Protein AF-A0A2U1P2Z6-F1 (afdb_monomer_lite)

Foldseek 3Di:
DDDDPDDPPPPDPPPVVVVVVVVVVLVVLLVVLVVVLVVLVVVLVVLVVVLVVVLVVLVVVLVVVVVVLVPDDPVVSVVCVVVSVVSVVVSVVVNVVSVVVSVVSNVVSVVVSVVSVVVND

Radius of gyration: 32.54 Å; chains: 1; bounding box: 86×29×96 Å

pLDDT: mean 84.21, std 15.36, range [43.41, 97.88]

Secondary structure (DSSP, 8-state):
--------------HHHHHHHHHHHHHHHHHHHHHHHHHHHHHHHHHHHHHHHHHHHHHHHHHHHHHHHHTS-HHHHHHHHHHHHHHHHHHHHHHHHHHHHHHHHHHHHHHHHHHHHHTT-

Structure (mmCIF, N/CA/C/O backbone):
data_AF-A0A2U1P2Z6-F1
#
_entry.id   AF-A0A2U1P2Z6-F1
#
loop_
_atom_site.group_PDB
_atom_site.id
_atom_site.type_symbol
_atom_site.label_atom_id
_atom_site.label_alt_id
_atom_site.label_comp_id
_atom_site.label_asym_id
_atom_site.label_entity_id
_atom_site.label_seq_id
_atom_site.pdbx_PDB_ins_code
_atom_site.Cartn_x
_atom_site.Cartn_y
_atom_site.Cartn_z
_atom_site.occupancy
_atom_site.B_iso_or_equiv
_atom_site.auth_seq_id
_atom_site.auth_comp_id
_atom_site.auth_asym_id
_atom_site.auth_atom_id
_atom_site.pdbx_PDB_model_num
ATOM 1 N N . MET A 1 1 ? 64.809 -22.095 -66.300 1.00 48.28 1 MET A N 1
ATOM 2 C CA . MET A 1 1 ? 64.096 -21.221 -65.353 1.00 48.28 1 MET A CA 1
ATOM 3 C C . MET A 1 1 ? 63.121 -20.432 -66.182 1.00 48.28 1 MET A C 1
ATOM 5 O O . MET A 1 1 ? 63.615 -19.742 -67.050 1.00 48.28 1 MET A O 1
ATOM 9 N N . ASP A 1 2 ? 61.816 -20.572 -65.965 1.00 43.41 2 ASP A N 1
ATOM 10 C CA . ASP A 1 2 ? 60.851 -19.508 -66.249 1.00 43.41 2 ASP A CA 1
ATOM 11 C C . ASP A 1 2 ? 59.601 -19.733 -65.400 1.00 43.41 2 ASP A C 1
ATOM 13 O O . ASP A 1 2 ? 59.240 -20.855 -65.052 1.00 43.41 2 ASP A O 1
ATOM 17 N N . ARG A 1 3 ? 59.080 -18.607 -64.934 1.00 44.81 3 ARG A N 1
ATOM 18 C CA . ARG A 1 3 ? 58.502 -18.373 -63.612 1.00 44.81 3 ARG A CA 1
ATOM 19 C C . ARG A 1 3 ? 56.989 -18.585 -63.649 1.00 44.81 3 ARG A C 1
ATOM 21 O O . ARG A 1 3 ? 56.317 -18.014 -64.503 1.00 44.81 3 ARG A O 1
ATOM 28 N N . GLU A 1 4 ? 56.464 -19.371 -62.709 1.00 48.53 4 GLU A N 1
ATOM 29 C CA . GLU A 1 4 ? 55.026 -19.492 -62.445 1.00 48.53 4 GLU A CA 1
ATOM 30 C C . GLU A 1 4 ? 54.402 -18.106 -62.247 1.00 48.53 4 GLU A C 1
ATOM 32 O O . GLU A 1 4 ? 54.718 -17.388 -61.296 1.00 48.53 4 GLU A O 1
ATOM 37 N N . ASN A 1 5 ? 53.483 -17.742 -63.139 1.00 47.88 5 ASN A N 1
ATOM 38 C CA . ASN A 1 5 ? 52.620 -16.584 -62.968 1.00 47.88 5 ASN A CA 1
ATOM 39 C C . ASN A 1 5 ? 51.420 -17.013 -62.109 1.00 47.88 5 ASN A C 1
ATOM 41 O O . ASN A 1 5 ? 50.354 -17.357 -62.617 1.00 47.88 5 ASN A O 1
ATOM 45 N N . SER A 1 6 ? 51.611 -17.041 -60.788 1.00 52.22 6 SER A N 1
ATOM 46 C CA . SER A 1 6 ? 50.505 -17.189 -59.840 1.00 52.22 6 SER A CA 1
ATOM 47 C C . SER A 1 6 ? 49.728 -15.875 -59.790 1.00 52.22 6 SER A C 1
ATOM 49 O O . SER A 1 6 ? 50.206 -14.859 -59.283 1.00 52.22 6 SER A O 1
ATOM 51 N N . SER A 1 7 ? 48.535 -15.886 -60.380 1.00 47.81 7 SER A N 1
ATOM 52 C CA . SER A 1 7 ? 47.604 -14.765 -60.366 1.00 47.81 7 SER A CA 1
ATOM 53 C C . SER A 1 7 ? 47.105 -14.562 -58.932 1.00 47.81 7 SER A C 1
ATOM 55 O O . SER A 1 7 ? 46.257 -15.312 -58.449 1.00 47.81 7 SER A O 1
ATOM 57 N N . ILE A 1 8 ? 47.642 -13.557 -58.236 1.00 50.91 8 ILE A N 1
ATOM 58 C CA . ILE A 1 8 ? 47.185 -13.165 -56.899 1.00 50.91 8 ILE A CA 1
ATOM 59 C C . ILE A 1 8 ? 45.750 -12.651 -57.032 1.00 50.91 8 ILE A C 1
ATOM 61 O O . ILE A 1 8 ? 45.500 -11.534 -57.484 1.00 50.91 8 ILE A O 1
ATOM 65 N N . LYS A 1 9 ? 44.788 -13.499 -56.663 1.00 48.50 9 LYS A N 1
ATOM 66 C CA . LYS A 1 9 ? 43.378 -13.136 -56.537 1.00 48.50 9 LYS A CA 1
ATOM 67 C C . LYS A 1 9 ? 43.246 -12.228 -55.314 1.00 48.50 9 LYS A C 1
ATOM 69 O O . LYS A 1 9 ? 43.205 -12.707 -54.184 1.00 48.50 9 LYS A O 1
ATOM 74 N N . SER A 1 10 ? 43.245 -10.919 -55.552 1.00 53.03 10 SER A N 1
ATOM 75 C CA . SER A 1 10 ? 42.899 -9.908 -54.552 1.00 53.03 10 SER A CA 1
ATOM 76 C C . SER A 1 10 ? 41.515 -10.233 -53.986 1.00 53.03 10 SER A C 1
ATOM 78 O O . SER A 1 10 ? 40.519 -10.190 -54.710 1.00 53.03 10 SER A O 1
ATOM 80 N N . TYR A 1 11 ? 41.457 -10.628 -52.714 1.00 55.94 11 TYR A N 1
ATOM 81 C CA . TYR A 1 11 ? 40.206 -10.711 -51.970 1.00 55.94 11 TYR A CA 1
ATOM 82 C C . TYR A 1 11 ? 39.773 -9.281 -51.647 1.00 55.94 11 TYR A C 1
ATOM 84 O O . TYR A 1 11 ? 40.216 -8.702 -50.658 1.00 55.94 11 TYR A O 1
ATOM 92 N N . GLU A 1 12 ? 38.919 -8.706 -52.488 1.00 56.78 12 GLU A N 1
ATOM 93 C CA . GLU A 1 12 ? 38.121 -7.552 -52.090 1.00 56.78 12 GLU A CA 1
ATOM 94 C C . GLU A 1 12 ? 37.015 -8.054 -51.150 1.00 56.78 12 GLU A C 1
ATOM 96 O O . GLU A 1 12 ? 36.193 -8.878 -51.565 1.00 56.78 12 GLU A O 1
ATOM 101 N N . PRO A 1 13 ? 36.977 -7.628 -49.874 1.00 54.38 13 PRO A N 1
ATOM 102 C CA . PRO A 1 13 ? 35.854 -7.941 -49.007 1.00 54.38 13 PRO A CA 1
ATOM 103 C C . PRO A 1 13 ? 34.600 -7.312 -49.613 1.00 54.38 13 PRO A C 1
ATOM 105 O O . PRO A 1 13 ? 34.580 -6.118 -49.915 1.00 54.38 13 PRO A O 1
ATOM 108 N N . ASN A 1 14 ? 33.549 -8.108 -49.795 1.00 56.81 14 ASN A N 1
ATOM 109 C CA . ASN A 1 14 ? 32.275 -7.618 -50.294 1.00 56.81 14 ASN A CA 1
ATOM 110 C C . ASN A 1 14 ? 31.682 -6.609 -49.294 1.00 56.81 14 ASN A C 1
ATOM 112 O O . ASN A 1 14 ? 31.093 -6.975 -48.276 1.00 56.81 14 ASN A O 1
ATOM 116 N N . MET A 1 15 ? 31.830 -5.319 -49.598 1.00 58.19 15 MET A N 1
ATOM 117 C CA . MET A 1 15 ? 31.354 -4.197 -48.780 1.00 58.19 15 MET A CA 1
ATOM 118 C C . MET A 1 15 ? 29.840 -4.263 -48.491 1.00 58.19 15 MET A C 1
ATOM 120 O O . MET A 1 15 ? 29.385 -3.703 -47.492 1.00 58.19 15 MET A O 1
ATOM 124 N N . HIS A 1 16 ? 29.052 -4.969 -49.318 1.00 57.84 16 HIS A N 1
ATOM 125 C CA . HIS A 1 16 ? 27.618 -5.172 -49.075 1.00 57.84 16 HIS A CA 1
ATOM 126 C C . HIS A 1 16 ? 27.334 -6.140 -47.916 1.00 57.84 16 HIS A C 1
ATOM 128 O O . HIS A 1 16 ? 26.406 -5.902 -47.144 1.00 57.84 16 HIS A O 1
ATOM 134 N N . GLU A 1 17 ? 28.130 -7.199 -47.738 1.00 57.97 17 GLU A N 1
ATOM 135 C CA . GLU A 1 17 ? 27.939 -8.143 -46.626 1.00 57.97 17 GLU A CA 1
ATOM 136 C C . GLU A 1 17 ? 28.259 -7.490 -45.278 1.00 57.97 17 GLU A C 1
ATOM 138 O O . GLU A 1 17 ? 27.506 -7.644 -44.317 1.00 57.97 17 GLU A O 1
ATOM 143 N N . GLN A 1 18 ? 29.319 -6.679 -45.210 1.00 59.38 18 GLN A N 1
ATOM 144 C CA . GLN A 1 18 ? 29.689 -5.964 -43.985 1.00 59.38 18 GLN A CA 1
ATOM 145 C C . GLN A 1 18 ? 28.650 -4.896 -43.592 1.00 59.38 18 GLN A C 1
ATOM 147 O O . GLN A 1 18 ? 28.370 -4.706 -42.404 1.00 59.38 18 GLN A O 1
ATOM 152 N N . GLY A 1 19 ? 28.049 -4.223 -44.580 1.00 63.12 19 GLY A N 1
ATOM 153 C CA . GLY A 1 19 ? 26.949 -3.278 -44.373 1.00 63.12 19 GLY A CA 1
ATOM 154 C C . GLY A 1 19 ? 25.683 -3.944 -43.824 1.00 63.12 19 GLY A C 1
ATOM 155 O O . GLY A 1 19 ? 25.110 -3.448 -42.851 1.00 63.12 19 GLY A O 1
ATOM 156 N N . ASN A 1 20 ? 25.298 -5.097 -44.383 1.00 67.25 20 ASN A N 1
ATOM 157 C CA . ASN A 1 20 ? 24.128 -5.860 -43.936 1.00 67.25 20 ASN A CA 1
ATOM 158 C C . ASN A 1 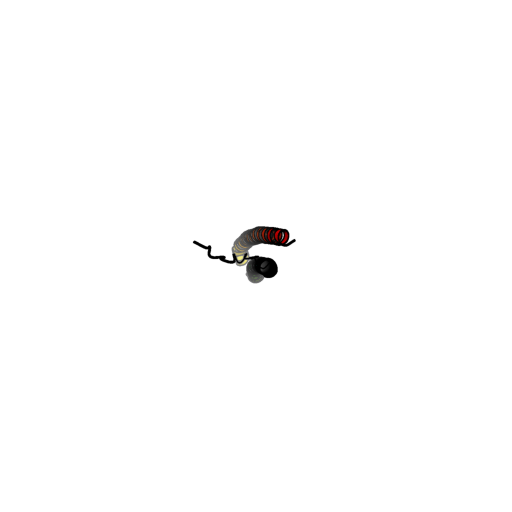20 ? 24.301 -6.394 -42.508 1.00 67.25 20 ASN A C 1
ATOM 160 O O . ASN A 1 20 ? 23.443 -6.157 -41.661 1.00 67.25 20 ASN A O 1
ATOM 164 N N . VAL A 1 21 ? 25.456 -6.993 -42.191 1.00 67.12 21 VAL A N 1
ATOM 165 C CA . VAL A 1 21 ? 25.754 -7.490 -40.834 1.00 67.12 21 VAL A CA 1
ATOM 166 C C . VAL A 1 21 ? 25.683 -6.363 -39.795 1.00 67.12 21 VAL A C 1
ATOM 168 O O . VAL A 1 21 ? 25.158 -6.550 -38.698 1.00 67.12 21 VAL A O 1
ATOM 171 N N . ARG A 1 22 ? 26.166 -5.158 -40.125 1.00 68.56 22 ARG A N 1
ATOM 172 C CA . ARG A 1 22 ? 26.115 -4.005 -39.211 1.00 68.56 22 ARG A CA 1
ATOM 173 C C . ARG A 1 22 ? 24.686 -3.493 -38.991 1.00 68.56 22 ARG A C 1
ATOM 175 O O . ARG A 1 22 ? 24.344 -3.140 -37.861 1.00 68.56 22 ARG A O 1
ATOM 182 N N . ALA A 1 23 ? 23.863 -3.457 -40.038 1.00 68.88 23 ALA A N 1
ATOM 183 C CA . ALA A 1 23 ? 22.463 -3.041 -39.954 1.00 68.88 23 ALA A CA 1
ATOM 184 C C . ALA A 1 23 ? 21.607 -4.047 -39.165 1.00 68.88 23 ALA A C 1
ATOM 186 O O . ALA A 1 23 ? 20.812 -3.644 -38.310 1.00 68.88 23 ALA A O 1
ATOM 187 N N . ASP A 1 24 ? 21.823 -5.343 -39.387 1.00 71.81 24 ASP A N 1
ATOM 188 C CA . ASP A 1 24 ? 21.131 -6.421 -38.677 1.00 71.81 24 ASP A CA 1
ATOM 189 C C . ASP A 1 24 ? 21.500 -6.433 -37.190 1.00 71.81 24 ASP A C 1
ATOM 191 O O . ASP A 1 24 ? 20.616 -6.438 -36.331 1.00 71.81 24 ASP A O 1
ATOM 195 N N . ASN A 1 25 ? 22.790 -6.304 -36.863 1.00 72.81 25 ASN A N 1
ATOM 196 C CA . ASN A 1 25 ? 23.253 -6.190 -35.476 1.00 72.81 25 ASN A CA 1
ATOM 197 C C . ASN A 1 25 ? 22.649 -4.968 -34.762 1.00 72.81 25 ASN A C 1
ATOM 199 O O . ASN A 1 25 ? 22.254 -5.048 -33.597 1.00 72.81 25 ASN A O 1
ATOM 203 N N . MET A 1 26 ? 22.519 -3.836 -35.462 1.00 75.69 26 MET A N 1
ATOM 204 C CA . MET A 1 26 ? 21.877 -2.636 -34.922 1.00 75.69 26 MET A CA 1
ATOM 205 C C . MET A 1 26 ? 20.374 -2.845 -34.672 1.00 75.69 26 MET A C 1
ATOM 207 O O . MET A 1 26 ? 19.850 -2.389 -33.652 1.00 75.69 26 MET A O 1
ATOM 211 N N . GLN A 1 27 ? 19.665 -3.550 -35.560 1.00 75.56 27 GLN A N 1
ATOM 212 C CA . GLN A 1 27 ? 18.255 -3.901 -35.353 1.00 75.56 27 GLN A CA 1
ATOM 213 C C . GLN A 1 27 ? 18.052 -4.885 -34.197 1.00 75.56 27 GLN A C 1
ATOM 215 O O . GLN A 1 27 ? 17.097 -4.725 -33.428 1.00 75.56 27 GLN A O 1
ATOM 220 N N . ILE A 1 28 ? 18.934 -5.879 -34.060 1.00 75.31 28 ILE A N 1
ATOM 221 C CA . ILE A 1 28 ? 18.909 -6.855 -32.965 1.00 75.31 28 ILE A CA 1
ATOM 222 C C . ILE A 1 28 ? 19.095 -6.137 -31.625 1.00 75.31 28 ILE A C 1
ATOM 224 O O . ILE A 1 28 ? 18.235 -6.270 -30.755 1.00 75.31 28 ILE A O 1
ATOM 228 N N . ASN A 1 29 ? 20.106 -5.271 -31.502 1.00 83.56 29 ASN A N 1
ATOM 229 C CA . ASN A 1 29 ? 20.342 -4.481 -30.289 1.00 83.56 29 ASN A CA 1
ATOM 230 C C . ASN A 1 29 ? 19.118 -3.611 -29.930 1.00 83.56 29 ASN A C 1
ATOM 232 O O . ASN A 1 29 ? 18.619 -3.640 -28.806 1.00 83.56 29 ASN A O 1
ATOM 236 N N . LYS A 1 30 ? 18.519 -2.920 -30.913 1.00 84.38 30 LYS A N 1
ATOM 237 C CA . LYS A 1 30 ? 17.279 -2.149 -30.692 1.00 84.38 30 LYS A CA 1
ATOM 238 C C . LYS A 1 30 ? 16.113 -3.021 -30.210 1.00 84.38 30 LYS A C 1
ATOM 240 O O . LYS A 1 30 ? 15.300 -2.565 -29.407 1.00 84.38 30 LYS A O 1
ATOM 245 N N . ARG A 1 31 ? 15.986 -4.256 -30.706 1.00 87.88 31 ARG A N 1
ATOM 246 C CA . ARG A 1 31 ? 14.946 -5.204 -30.271 1.00 87.88 31 ARG A CA 1
ATOM 247 C C . ARG A 1 31 ? 15.182 -5.663 -28.834 1.00 87.88 31 ARG A C 1
ATOM 249 O O . ARG A 1 31 ? 14.226 -5.717 -28.067 1.00 87.88 31 ARG A O 1
ATOM 256 N N . GLU A 1 32 ? 16.417 -5.993 -28.481 1.00 88.50 32 GLU A N 1
ATOM 257 C CA . GLU A 1 32 ? 16.792 -6.400 -27.124 1.00 88.50 32 GLU A CA 1
ATOM 258 C C . GLU A 1 32 ? 16.527 -5.283 -26.119 1.00 88.50 32 GLU A C 1
ATOM 260 O O . GLU A 1 32 ? 15.872 -5.513 -25.106 1.0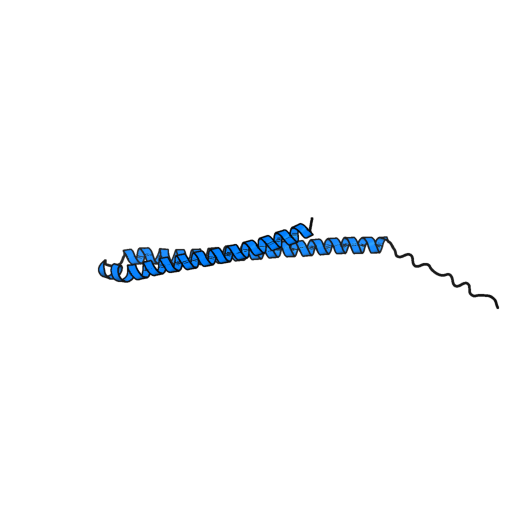0 88.50 32 GLU A O 1
ATOM 265 N N . LYS A 1 33 ? 16.902 -4.047 -26.456 1.00 86.19 33 LYS A N 1
ATOM 266 C CA . LYS A 1 33 ? 16.637 -2.875 -25.618 1.00 86.19 33 LYS A CA 1
ATOM 267 C C . LYS A 1 33 ? 15.147 -2.597 -25.415 1.00 86.19 33 LYS A C 1
ATOM 269 O O . LYS A 1 33 ? 14.744 -2.224 -24.319 1.00 86.19 33 LYS A O 1
ATOM 274 N N . ARG A 1 34 ? 14.301 -2.825 -26.429 1.00 88.94 34 ARG A N 1
ATOM 275 C CA . ARG A 1 34 ? 12.836 -2.751 -26.258 1.00 88.94 34 ARG A CA 1
ATOM 276 C C . ARG A 1 34 ? 12.313 -3.804 -25.282 1.00 88.94 34 ARG A C 1
ATOM 278 O O . ARG A 1 34 ? 11.512 -3.468 -24.421 1.00 88.94 34 ARG A O 1
ATOM 285 N N . LYS A 1 35 ? 12.797 -5.048 -25.373 1.00 91.31 35 LYS A N 1
ATOM 286 C CA . LYS A 1 35 ? 12.436 -6.103 -24.409 1.00 91.31 35 LYS A CA 1
ATOM 287 C C . LYS A 1 35 ? 12.867 -5.740 -22.986 1.00 91.31 35 LYS A C 1
ATOM 289 O O . LYS A 1 35 ? 12.134 -6.014 -22.043 1.00 91.31 35 LYS A O 1
ATOM 294 N N . GLU A 1 36 ? 14.037 -5.119 -22.845 1.00 89.44 36 GLU A N 1
ATOM 295 C CA . GLU A 1 36 ? 14.549 -4.618 -21.568 1.00 89.44 36 GLU A CA 1
ATOM 296 C C . GLU A 1 36 ? 13.613 -3.544 -20.983 1.00 89.44 36 GLU A C 1
ATOM 298 O O . GLU A 1 36 ? 13.165 -3.664 -19.845 1.00 89.44 36 GLU A O 1
ATOM 303 N N . ILE A 1 37 ? 13.218 -2.554 -21.791 1.00 89.00 37 ILE A N 1
ATOM 304 C CA . ILE A 1 37 ? 12.243 -1.517 -21.409 1.00 89.00 37 ILE A CA 1
ATOM 305 C C . ILE A 1 37 ? 10.905 -2.137 -20.980 1.00 89.00 37 ILE A C 1
ATOM 307 O O . ILE A 1 37 ? 10.390 -1.796 -19.917 1.00 89.00 37 ILE A O 1
ATOM 311 N N . ASP A 1 38 ? 10.362 -3.070 -21.766 1.00 90.75 38 ASP A N 1
ATOM 312 C CA . ASP A 1 38 ? 9.108 -3.759 -21.435 1.00 90.75 38 ASP A CA 1
ATOM 313 C C . ASP A 1 38 ? 9.207 -4.524 -20.108 1.00 90.75 38 ASP A C 1
ATOM 315 O O . ASP A 1 38 ? 8.242 -4.561 -19.342 1.00 90.75 38 ASP A O 1
ATOM 319 N N . SER A 1 39 ? 10.365 -5.129 -19.817 1.00 90.75 39 SER A N 1
ATOM 320 C CA . SER A 1 39 ? 10.588 -5.831 -18.550 1.00 90.75 39 SER A CA 1
ATOM 321 C C . SER A 1 39 ? 10.578 -4.879 -17.353 1.00 90.75 39 SER A C 1
ATOM 323 O O . SER A 1 39 ? 9.863 -5.143 -16.391 1.00 90.75 39 SER A O 1
ATOM 325 N N . TYR A 1 40 ? 11.238 -3.719 -17.450 1.00 88.81 40 TYR A N 1
ATOM 326 C CA . TYR A 1 40 ? 11.216 -2.713 -16.383 1.00 88.81 40 TYR A CA 1
ATOM 327 C C . TYR A 1 40 ? 9.811 -2.150 -16.144 1.00 88.81 40 TYR A C 1
ATOM 329 O O . TYR A 1 40 ? 9.416 -1.945 -14.997 1.00 88.81 40 TYR A O 1
ATOM 337 N N . TRP A 1 41 ? 9.019 -1.937 -17.202 1.00 89.44 41 TRP A N 1
ATOM 338 C CA . TRP A 1 41 ? 7.619 -1.523 -17.053 1.00 89.44 41 TRP A CA 1
ATOM 339 C C . TRP A 1 41 ? 6.766 -2.577 -16.350 1.00 89.44 41 TRP A C 1
ATOM 341 O O . TRP A 1 41 ? 5.953 -2.231 -15.489 1.00 89.44 41 TRP A O 1
ATOM 351 N N . LYS A 1 42 ? 6.952 -3.857 -16.693 1.00 91.69 42 LYS A N 1
ATOM 352 C CA . LYS A 1 42 ? 6.258 -4.962 -16.024 1.00 91.69 42 LYS A CA 1
ATOM 353 C C . LYS A 1 42 ? 6.623 -5.029 -14.547 1.00 91.69 42 LYS A C 1
ATOM 355 O O . LYS A 1 42 ? 5.711 -5.049 -13.723 1.00 91.69 42 LYS A O 1
ATOM 360 N N . ASP A 1 43 ? 7.909 -4.982 -14.217 1.00 89.75 43 ASP A N 1
ATOM 361 C CA . ASP A 1 43 ? 8.378 -5.018 -12.830 1.00 89.75 43 ASP A CA 1
ATOM 362 C C . ASP A 1 43 ? 7.828 -3.831 -12.030 1.00 89.75 43 ASP A C 1
ATOM 364 O O . ASP A 1 43 ? 7.245 -4.018 -10.960 1.00 89.75 43 ASP A O 1
ATOM 368 N N . LEU A 1 44 ? 7.901 -2.617 -12.590 1.00 87.50 44 LEU A N 1
ATOM 369 C CA . LEU A 1 44 ? 7.330 -1.413 -11.984 1.00 87.50 44 LEU A CA 1
ATOM 370 C C . LEU A 1 44 ? 5.834 -1.580 -11.689 1.00 87.50 44 LEU A C 1
ATOM 372 O O . LEU A 1 44 ? 5.383 -1.314 -10.574 1.00 87.50 44 LEU A O 1
ATOM 376 N N . SER A 1 45 ? 5.061 -2.045 -12.674 1.00 90.44 45 SER A N 1
ATOM 377 C CA . SER A 1 45 ? 3.623 -2.265 -12.501 1.00 90.44 45 SER A CA 1
ATOM 378 C C . SER A 1 45 ? 3.318 -3.329 -11.440 1.00 90.44 45 SER A C 1
ATOM 380 O O . SER A 1 45 ? 2.413 -3.141 -10.628 1.00 90.44 45 SER A O 1
ATOM 382 N N . GLY A 1 46 ? 4.116 -4.401 -11.383 1.00 90.38 46 GLY A N 1
ATOM 383 C CA . GLY A 1 46 ? 3.979 -5.464 -10.392 1.00 90.38 46 GLY A CA 1
ATOM 384 C C . GLY A 1 46 ? 4.243 -4.975 -8.969 1.00 90.38 46 GLY A C 1
ATOM 385 O O . GLY A 1 46 ? 3.480 -5.291 -8.056 1.00 90.38 46 GLY A O 1
ATOM 386 N N . HIS A 1 47 ? 5.272 -4.147 -8.771 1.00 87.06 47 HIS A N 1
ATOM 387 C CA . HIS A 1 47 ? 5.558 -3.539 -7.470 1.00 87.06 47 HIS A CA 1
ATOM 388 C C . HIS A 1 47 ? 4.444 -2.594 -7.006 1.00 87.06 47 HIS A C 1
ATOM 390 O O . HIS A 1 47 ? 4.080 -2.608 -5.826 1.00 87.06 47 HIS A O 1
ATOM 396 N N . ILE A 1 48 ? 3.876 -1.811 -7.930 1.00 87.75 48 ILE A N 1
ATOM 397 C CA . ILE A 1 48 ? 2.752 -0.914 -7.642 1.00 87.75 48 ILE A CA 1
ATOM 398 C C . ILE A 1 48 ? 1.519 -1.711 -7.200 1.00 87.75 48 ILE A C 1
ATOM 400 O O . ILE A 1 48 ? 0.926 -1.400 -6.164 1.00 87.75 48 ILE A O 1
ATOM 404 N N . GLU A 1 49 ? 1.146 -2.753 -7.946 1.00 92.69 49 GLU A N 1
ATOM 405 C CA . GLU A 1 49 ? -0.049 -3.534 -7.620 1.00 92.69 49 GLU A CA 1
ATOM 406 C C . GLU A 1 49 ? 0.124 -4.305 -6.305 1.00 92.69 49 GLU A C 1
ATOM 408 O O . GLU A 1 49 ? -0.762 -4.268 -5.454 1.00 92.69 49 GLU A O 1
ATOM 413 N N . HIS A 1 50 ? 1.294 -4.907 -6.068 1.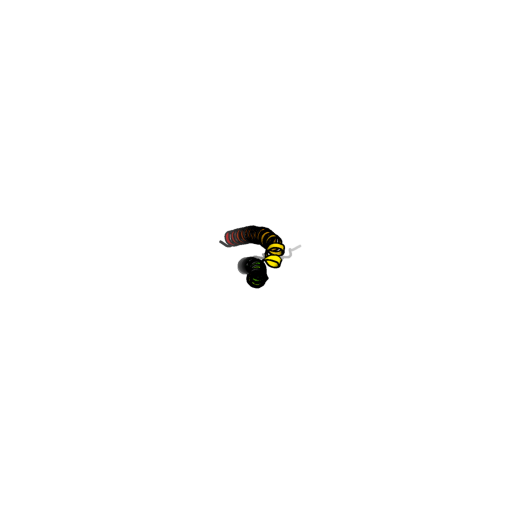00 90.31 50 HIS A N 1
ATOM 414 C CA . HIS A 1 50 ? 1.573 -5.649 -4.832 1.00 90.31 50 HIS A CA 1
ATOM 415 C C . HIS A 1 50 ? 1.476 -4.780 -3.574 1.00 90.31 50 HIS A C 1
ATOM 417 O O . HIS A 1 50 ? 0.919 -5.181 -2.550 1.00 90.31 50 HIS A O 1
ATOM 423 N N . GLY A 1 51 ? 2.025 -3.565 -3.617 1.00 91.75 51 GLY A N 1
ATOM 424 C CA . GLY A 1 51 ? 1.943 -2.666 -2.471 1.00 91.75 51 GLY A CA 1
ATOM 425 C C . GLY A 1 51 ? 0.533 -2.107 -2.249 1.00 91.75 51 GLY A C 1
ATOM 426 O O . GLY A 1 51 ? 0.086 -1.990 -1.102 1.00 91.75 51 GLY A O 1
ATOM 427 N N . LYS A 1 52 ? -0.217 -1.858 -3.329 1.00 92.81 52 LYS A N 1
ATOM 428 C CA . LYS A 1 52 ? -1.644 -1.515 -3.266 1.00 92.81 52 LYS A CA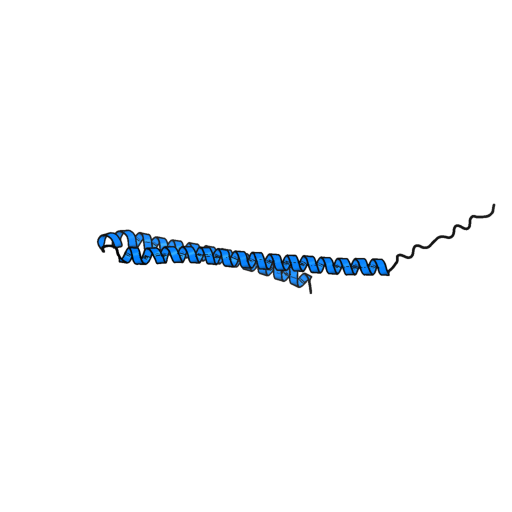 1
ATOM 429 C C . LYS A 1 52 ? -2.474 -2.648 -2.657 1.00 92.81 52 LYS A C 1
ATOM 431 O O . LYS A 1 52 ? -3.298 -2.391 -1.785 1.00 92.81 52 LYS A O 1
ATOM 436 N N . GLU A 1 53 ? -2.229 -3.894 -3.051 1.00 95.56 53 GLU A N 1
ATOM 437 C CA . GLU A 1 53 ? -2.912 -5.064 -2.494 1.00 95.56 53 GLU A CA 1
ATOM 438 C C . GLU A 1 53 ? -2.668 -5.183 -0.983 1.00 95.56 53 GLU A C 1
ATOM 440 O O . GLU A 1 53 ? -3.615 -5.297 -0.202 1.00 95.56 53 GLU A O 1
ATOM 445 N N . LYS A 1 54 ? -1.409 -5.084 -0.539 1.00 93.69 54 LYS A N 1
ATOM 446 C CA . LYS A 1 54 ? -1.061 -5.169 0.890 1.00 93.69 54 LYS A CA 1
ATOM 447 C C . LYS A 1 54 ? -1.712 -4.071 1.728 1.00 93.69 54 LYS A C 1
ATOM 449 O O . LYS A 1 54 ? -2.280 -4.358 2.781 1.00 93.69 54 LYS A O 1
ATOM 454 N N . THR A 1 55 ? -1.626 -2.821 1.275 1.00 95.50 55 THR A N 1
ATOM 455 C CA . THR A 1 55 ? -2.218 -1.673 1.984 1.00 95.50 55 THR A CA 1
ATOM 456 C C . THR A 1 55 ? -3.747 -1.759 2.009 1.00 95.50 55 THR A C 1
ATOM 458 O O . THR A 1 55 ? -4.363 -1.507 3.048 1.00 95.50 55 THR A O 1
ATOM 461 N N . SER A 1 56 ? -4.365 -2.209 0.913 1.00 96.31 56 SER A N 1
ATOM 462 C CA . SER A 1 56 ? -5.804 -2.471 0.837 1.00 96.31 56 SER A CA 1
ATOM 463 C C . SER A 1 56 ? -6.239 -3.583 1.796 1.00 96.31 56 SER A C 1
ATOM 465 O O . SER A 1 56 ? -7.201 -3.398 2.537 1.00 96.31 56 SER A O 1
ATOM 467 N N . ASN A 1 57 ? -5.497 -4.691 1.867 1.00 96.62 57 ASN A N 1
ATOM 468 C CA . ASN A 1 57 ? -5.784 -5.805 2.772 1.00 96.62 57 ASN A CA 1
ATOM 469 C C . ASN A 1 57 ? -5.725 -5.373 4.250 1.00 96.62 57 ASN A C 1
ATOM 471 O O . ASN A 1 57 ? -6.663 -5.625 5.006 1.00 96.62 57 ASN A O 1
ATOM 475 N N . ILE A 1 58 ? -4.672 -4.648 4.653 1.00 95.94 58 ILE A N 1
ATOM 476 C CA . ILE A 1 58 ? -4.559 -4.077 6.008 1.00 95.94 58 ILE A CA 1
ATOM 477 C C . ILE A 1 58 ? -5.760 -3.174 6.309 1.00 95.94 58 ILE A C 1
ATOM 479 O O . ILE A 1 58 ? -6.395 -3.313 7.355 1.00 95.94 58 ILE A O 1
ATOM 483 N N . THR A 1 59 ? -6.091 -2.279 5.377 1.00 96.88 59 THR A N 1
ATOM 484 C CA . THR A 1 59 ? -7.216 -1.351 5.525 1.00 96.88 59 THR A CA 1
ATOM 485 C C . THR A 1 59 ? -8.538 -2.099 5.681 1.00 96.88 59 THR A C 1
ATOM 487 O O . THR A 1 59 ? -9.293 -1.795 6.600 1.00 96.88 59 THR A O 1
ATOM 490 N N . SER A 1 60 ? -8.793 -3.110 4.845 1.00 97.50 60 SER A N 1
ATOM 491 C CA . SER A 1 60 ? -10.001 -3.940 4.918 1.00 97.50 60 SER A CA 1
ATOM 492 C C . SER A 1 60 ? -10.124 -4.609 6.281 1.00 97.50 60 SER A C 1
ATOM 494 O O . SER A 1 60 ? -11.147 -4.463 6.937 1.00 97.50 60 SER A O 1
ATOM 496 N N . LYS A 1 61 ? -9.058 -5.255 6.772 1.00 96.69 61 LYS A N 1
ATOM 497 C CA . LYS A 1 61 ? -9.082 -5.926 8.080 1.00 96.69 61 LYS A CA 1
ATOM 498 C C . LYS A 1 61 ? -9.387 -4.968 9.231 1.00 96.69 61 LYS A C 1
ATOM 500 O O . LYS A 1 61 ? -10.118 -5.331 10.147 1.00 96.69 61 LYS A O 1
ATOM 505 N N . LEU A 1 62 ? -8.840 -3.752 9.208 1.00 96.94 62 LEU A N 1
ATOM 506 C CA . LEU A 1 62 ? -9.156 -2.741 10.223 1.00 96.94 62 LEU A CA 1
ATOM 507 C C . LEU A 1 62 ? -10.612 -2.274 10.126 1.00 96.94 62 LEU A C 1
ATOM 509 O O . LEU A 1 62 ? -11.283 -2.137 11.150 1.00 96.94 62 LEU A O 1
ATOM 513 N N . LEU A 1 63 ? -11.102 -2.055 8.904 1.00 96.56 63 LEU A N 1
ATOM 514 C CA . LEU A 1 63 ? -12.491 -1.681 8.656 1.00 96.56 63 LEU A CA 1
ATOM 515 C C . LEU A 1 63 ? -13.471 -2.771 9.092 1.00 96.56 63 LEU A C 1
ATOM 517 O O . LEU A 1 63 ? -14.523 -2.416 9.607 1.00 96.56 63 LEU A O 1
ATOM 521 N N . ASP A 1 64 ? -13.107 -4.048 8.971 1.00 96.88 64 ASP A N 1
ATOM 522 C CA . ASP A 1 64 ? -13.920 -5.179 9.430 1.00 96.88 64 ASP A CA 1
ATOM 523 C C . ASP A 1 64 ? -13.976 -5.267 10.966 1.00 96.88 64 ASP A C 1
ATOM 525 O O . ASP A 1 64 ? -15.006 -5.614 11.539 1.00 96.88 64 ASP A O 1
ATOM 529 N N . ILE A 1 65 ? -12.890 -4.915 11.666 1.00 95.19 65 ILE A N 1
ATOM 530 C CA . ILE A 1 65 ? -12.837 -4.944 13.140 1.00 95.19 65 ILE A CA 1
ATOM 531 C C . ILE A 1 65 ? -13.641 -3.794 13.761 1.00 95.19 65 ILE A C 1
ATOM 533 O O . ILE A 1 65 ? -14.269 -3.960 14.809 1.00 95.19 65 ILE A O 1
ATOM 537 N N . LYS A 1 66 ? -13.630 -2.613 13.136 1.00 94.62 66 LYS A N 1
ATOM 538 C CA . LYS A 1 66 ? -14.288 -1.412 13.667 1.00 94.62 66 LYS A CA 1
ATOM 539 C C . LYS A 1 66 ? -15.778 -1.601 14.024 1.00 94.62 66 LYS A C 1
ATOM 541 O O . LYS A 1 66 ? -16.133 -1.236 15.145 1.00 94.62 66 LYS A O 1
ATOM 546 N N . PRO A 1 67 ? -16.658 -2.138 13.156 1.00 95.62 67 PRO A N 1
ATOM 547 C CA . PRO A 1 67 ? -18.065 -2.351 13.495 1.00 95.62 67 PRO A CA 1
ATOM 548 C C . PRO A 1 67 ? -18.231 -3.394 14.603 1.00 95.62 67 PRO A C 1
ATOM 550 O O . PRO A 1 67 ? -19.007 -3.166 15.531 1.00 95.62 67 PRO A O 1
ATOM 553 N N . LEU A 1 68 ? -17.422 -4.459 14.602 1.00 95.25 68 LEU A N 1
ATOM 554 C CA . LEU A 1 68 ? -17.452 -5.479 15.655 1.00 95.25 68 LEU A CA 1
ATOM 555 C C . LEU A 1 68 ? -17.171 -4.876 17.038 1.00 95.25 68 LEU A C 1
ATOM 557 O O . LEU A 1 68 ? -17.796 -5.263 18.020 1.00 95.25 68 LEU A O 1
ATOM 561 N N . LEU A 1 69 ? -16.285 -3.877 17.133 1.00 94.69 69 LEU A N 1
ATOM 562 C CA . LEU A 1 69 ? -16.058 -3.146 18.385 1.00 94.69 69 LEU A CA 1
ATOM 563 C C . LEU A 1 69 ? -17.269 -2.322 18.822 1.00 94.69 69 LEU A C 1
ATOM 565 O O . LEU A 1 69 ? -17.514 -2.190 20.021 1.00 94.69 69 LEU A O 1
ATOM 569 N N . THR A 1 70 ? -18.018 -1.753 17.876 1.00 93.00 70 THR A N 1
ATOM 570 C CA . THR A 1 70 ? -19.209 -0.950 18.191 1.00 93.00 70 THR A CA 1
ATOM 571 C C . THR A 1 70 ? -20.379 -1.792 18.690 1.00 93.00 70 THR A C 1
ATOM 573 O O . THR A 1 70 ? -21.171 -1.294 19.487 1.00 93.00 70 THR A O 1
ATOM 576 N N . GLU A 1 71 ? -20.439 -3.066 18.299 1.00 96.06 71 GLU A N 1
ATOM 577 C CA . GLU A 1 71 ? -21.451 -4.036 18.740 1.00 96.06 71 GLU A CA 1
ATOM 578 C C . GLU A 1 71 ? -21.207 -4.561 20.166 1.00 96.06 71 GLU A C 1
ATOM 580 O O . GLU A 1 71 ? -22.098 -5.144 20.787 1.00 96.06 71 GLU A O 1
ATOM 585 N N . LEU A 1 72 ? -20.010 -4.349 20.722 1.00 95.19 72 LEU A N 1
ATOM 586 C CA . LEU A 1 72 ? -19.679 -4.813 22.065 1.00 95.19 72 LEU A CA 1
ATOM 587 C C . LEU A 1 72 ? -20.294 -3.932 23.166 1.00 95.19 72 LEU A C 1
ATOM 589 O O . LEU A 1 72 ? -20.329 -2.703 23.047 1.00 95.19 72 LEU A O 1
ATOM 593 N N . PRO A 1 73 ? -20.666 -4.531 24.318 1.00 96.50 73 PRO A N 1
ATOM 594 C CA . PRO A 1 73 ? -20.995 -3.777 25.522 1.00 96.50 73 PRO A CA 1
ATOM 595 C C . PRO A 1 73 ? -19.856 -2.836 25.922 1.00 96.50 73 PRO A C 1
ATOM 597 O O . PRO A 1 73 ? -18.683 -3.197 25.812 1.00 96.50 73 PRO A O 1
ATOM 600 N N . ALA A 1 74 ? -20.198 -1.667 26.470 1.00 94.00 74 ALA A N 1
ATOM 601 C CA . ALA A 1 74 ? -19.235 -0.609 26.788 1.00 94.00 74 ALA A CA 1
ATOM 602 C C . ALA A 1 74 ? -18.048 -1.083 27.648 1.00 94.00 74 ALA A C 1
ATOM 604 O O . ALA A 1 74 ? -16.913 -0.700 27.375 1.00 94.00 74 ALA A O 1
ATOM 605 N N . SER A 1 75 ? -18.287 -1.959 28.632 1.00 93.25 75 SER A N 1
ATOM 606 C CA . SER A 1 75 ? -17.227 -2.517 29.482 1.00 93.25 75 SER A CA 1
ATOM 607 C C . SER A 1 75 ? -16.214 -3.348 28.690 1.00 93.25 75 SER A C 1
ATOM 609 O O . SER A 1 75 ? -15.012 -3.175 28.854 1.00 93.25 75 SER A O 1
ATOM 611 N N . LYS A 1 76 ? -16.679 -4.215 27.781 1.00 93.19 76 LYS A N 1
ATOM 612 C CA . LYS A 1 76 ? -15.810 -5.034 26.921 1.00 93.19 76 LYS A CA 1
ATOM 613 C C . LYS A 1 76 ? -15.127 -4.197 25.847 1.00 93.19 76 LYS A C 1
ATOM 615 O O . LYS A 1 76 ? -13.948 -4.402 25.578 1.00 93.19 76 LYS A O 1
ATOM 620 N N . ARG A 1 77 ? -15.852 -3.241 25.261 1.00 95.06 77 ARG A N 1
ATOM 621 C CA . ARG A 1 77 ? -15.317 -2.328 24.249 1.00 95.06 77 ARG A CA 1
ATOM 622 C C . ARG A 1 77 ? -14.128 -1.542 24.792 1.00 95.06 77 ARG A C 1
ATOM 624 O O . ARG A 1 77 ? -13.073 -1.583 24.173 1.00 95.06 77 ARG A O 1
ATOM 631 N N . ALA A 1 78 ? -14.262 -0.935 25.974 1.00 91.31 78 ALA A N 1
ATOM 632 C CA . ALA A 1 78 ? -13.194 -0.153 26.598 1.00 91.31 78 ALA A CA 1
ATOM 633 C C . ALA A 1 78 ? -11.891 -0.954 26.787 1.00 91.31 78 ALA A C 1
ATOM 635 O O . ALA A 1 78 ? -10.801 -0.411 26.625 1.00 91.31 78 ALA A O 1
ATOM 636 N N . HIS A 1 79 ? -11.990 -2.258 27.072 1.00 90.56 79 HIS A N 1
ATOM 637 C CA . HIS A 1 79 ? -10.817 -3.126 27.201 1.00 90.56 79 HIS A CA 1
ATOM 638 C C . HIS A 1 79 ? -10.102 -3.408 25.870 1.00 90.56 79 HIS A C 1
ATOM 640 O O . HIS A 1 79 ? -8.887 -3.584 25.868 1.00 90.56 79 HIS A O 1
ATOM 646 N N . ILE A 1 80 ? -10.824 -3.455 24.747 1.00 94.81 80 ILE A N 1
ATOM 647 C CA . ILE A 1 80 ? -10.269 -3.825 23.431 1.00 94.81 80 ILE A CA 1
ATOM 648 C C . ILE A 1 80 ? -9.897 -2.582 22.607 1.00 94.81 80 ILE A C 1
ATOM 650 O O . ILE A 1 80 ? -8.993 -2.624 21.774 1.00 94.81 80 ILE A O 1
ATOM 654 N N . GLU A 1 81 ? -10.549 -1.449 22.860 1.00 94.56 81 GLU A N 1
ATOM 655 C CA . GLU A 1 81 ? -10.380 -0.194 22.123 1.00 94.56 81 GLU A CA 1
ATOM 656 C C . GLU A 1 81 ? -8.938 0.334 22.164 1.00 94.56 81 GLU A C 1
ATOM 658 O O . GLU A 1 81 ? -8.423 0.816 21.150 1.00 94.56 81 GLU A O 1
ATOM 663 N N . ALA A 1 82 ? -8.242 0.157 23.292 1.00 93.06 82 ALA A N 1
ATOM 664 C CA . ALA A 1 82 ? -6.823 0.485 23.413 1.00 93.06 82 ALA A CA 1
ATOM 665 C C . ALA A 1 82 ? -5.951 -0.375 22.477 1.00 93.06 82 ALA A C 1
ATOM 667 O O . ALA A 1 82 ? -5.107 0.152 21.748 1.00 93.06 82 ALA A O 1
ATOM 668 N N . SER A 1 83 ? -6.188 -1.690 22.440 1.00 95.38 83 SER A N 1
ATOM 669 C CA . SER A 1 83 ? -5.476 -2.613 21.548 1.00 95.38 83 SER A C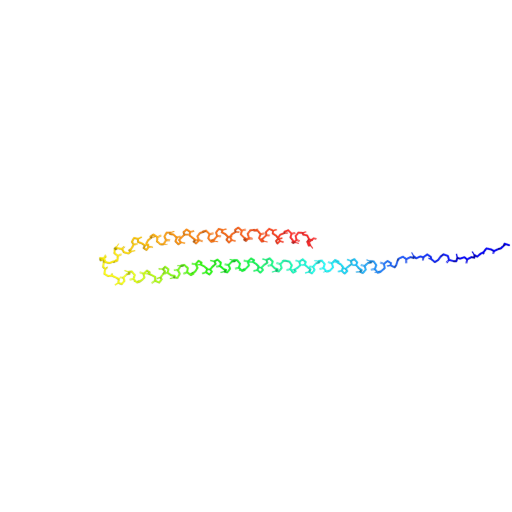A 1
ATOM 670 C C . SER A 1 83 ? -5.775 -2.326 20.078 1.00 95.38 83 SER A C 1
ATOM 672 O O . SER A 1 83 ? -4.859 -2.317 19.260 1.00 95.38 83 SER A O 1
ATOM 674 N N . TYR A 1 84 ? -7.031 -2.027 19.738 1.00 96.44 84 TYR A N 1
ATOM 675 C CA . TYR A 1 84 ? -7.412 -1.646 18.379 1.00 96.44 84 TYR A CA 1
ATOM 676 C C . TYR A 1 84 ? -6.754 -0.333 17.938 1.00 96.44 84 TYR A C 1
ATOM 678 O O . TYR A 1 84 ? -6.252 -0.235 16.819 1.00 96.44 84 TYR A O 1
ATOM 686 N N . SER A 1 85 ? -6.695 0.661 18.826 1.00 96.19 85 SER A N 1
ATOM 687 C CA . SER A 1 85 ? -6.021 1.935 18.550 1.00 96.19 85 SER A CA 1
ATOM 688 C C . SER A 1 85 ? -4.522 1.739 18.313 1.00 96.19 85 SER A C 1
ATOM 690 O O . SER A 1 85 ? -3.966 2.289 17.361 1.00 96.19 85 SER A O 1
ATOM 692 N N . SER A 1 86 ? -3.873 0.900 19.128 1.00 97.00 86 SER A N 1
ATOM 693 C CA . SER A 1 86 ? -2.472 0.515 18.928 1.00 97.00 86 SER A CA 1
ATOM 694 C C . SER A 1 86 ? -2.265 -0.213 17.595 1.00 97.00 86 SER A C 1
ATOM 696 O O . SER A 1 86 ? -1.364 0.144 16.836 1.00 97.00 86 SER A O 1
ATOM 698 N N . LEU A 1 87 ? -3.147 -1.158 17.251 1.00 96.81 87 LEU A N 1
ATOM 699 C CA . LEU A 1 87 ? -3.115 -1.861 15.968 1.00 96.81 87 LEU A CA 1
ATOM 700 C C . LEU A 1 87 ? -3.250 -0.893 14.784 1.00 96.81 87 LEU A C 1
ATOM 702 O O . LEU A 1 87 ? -2.507 -1.020 13.815 1.00 96.81 87 LEU A O 1
ATOM 706 N N . CYS A 1 88 ? -4.138 0.102 14.869 1.00 97.56 88 CYS A N 1
ATOM 707 C CA . CYS A 1 88 ? -4.277 1.137 13.843 1.00 97.56 88 CYS A CA 1
ATOM 708 C C . CYS A 1 88 ? -2.990 1.957 13.673 1.00 97.56 88 CYS A C 1
ATOM 710 O O . CYS A 1 88 ? -2.602 2.265 12.546 1.00 97.56 88 CYS A O 1
ATOM 712 N N . ALA A 1 89 ? -2.311 2.298 14.773 1.00 97.81 89 ALA A N 1
ATOM 713 C CA . ALA A 1 89 ? -1.042 3.019 14.724 1.00 97.81 89 ALA A CA 1
ATOM 714 C C . ALA A 1 89 ? 0.058 2.181 14.054 1.00 97.81 89 ALA A C 1
ATOM 716 O O . ALA A 1 89 ? 0.724 2.668 13.142 1.00 97.81 89 ALA A O 1
ATOM 717 N N . VAL A 1 90 ? 0.196 0.909 14.441 1.00 97.81 90 VAL A N 1
ATOM 718 C CA . VAL A 1 90 ? 1.155 -0.024 13.825 1.00 97.81 90 VAL A CA 1
ATOM 719 C C . VAL A 1 90 ? 0.850 -0.220 12.341 1.00 97.81 90 VAL A C 1
ATOM 721 O O . VAL A 1 90 ? 1.747 -0.120 11.509 1.00 97.81 90 VAL A O 1
ATOM 724 N N . ALA A 1 91 ? -0.416 -0.436 11.987 1.00 97.69 91 ALA A N 1
ATOM 725 C CA . ALA A 1 91 ? -0.842 -0.583 10.602 1.00 97.69 91 ALA A CA 1
ATOM 726 C C . ALA A 1 91 ? -0.509 0.654 9.761 1.00 97.69 91 ALA A C 1
ATOM 728 O O . ALA A 1 91 ? -0.024 0.515 8.641 1.00 97.69 91 ALA A O 1
ATOM 729 N N . LYS A 1 92 ? -0.713 1.863 10.300 1.00 97.25 92 LYS A N 1
ATOM 730 C CA . LYS A 1 92 ? -0.325 3.109 9.629 1.00 97.25 92 LYS A CA 1
ATOM 731 C C . LYS A 1 92 ? 1.180 3.163 9.362 1.00 97.25 92 LYS A C 1
ATOM 733 O O . LYS A 1 92 ? 1.574 3.514 8.254 1.00 97.25 92 LYS A O 1
ATOM 738 N N . THR A 1 93 ? 2.002 2.792 10.342 1.00 97.88 93 THR A N 1
ATOM 739 C CA . THR A 1 93 ? 3.461 2.716 10.172 1.00 97.88 93 THR A CA 1
ATOM 740 C C . THR A 1 93 ? 3.836 1.726 9.071 1.00 97.88 93 THR A C 1
ATOM 742 O O . THR A 1 93 ? 4.525 2.103 8.130 1.00 97.88 93 THR A O 1
ATOM 745 N N . VAL A 1 94 ? 3.302 0.503 9.117 1.00 96.25 94 VAL A N 1
ATOM 746 C CA . VAL A 1 94 ? 3.580 -0.535 8.110 1.00 96.25 94 VAL A CA 1
ATOM 747 C C . VAL A 1 94 ? 3.140 -0.103 6.708 1.00 96.25 94 VAL A C 1
ATOM 749 O O . VAL A 1 94 ? 3.863 -0.317 5.739 1.00 96.25 94 VAL A O 1
ATOM 752 N N . MET A 1 95 ? 1.971 0.527 6.566 1.00 96.69 95 MET A N 1
ATOM 753 C CA . MET A 1 95 ? 1.510 1.029 5.266 1.00 96.69 95 MET A CA 1
ATOM 754 C C . MET A 1 95 ? 2.428 2.123 4.708 1.00 96.69 95 MET A C 1
ATOM 756 O O . MET A 1 95 ? 2.698 2.126 3.507 1.00 96.69 95 MET A O 1
ATOM 760 N N . ASN A 1 96 ? 2.938 3.015 5.562 1.00 95.94 96 ASN A N 1
ATOM 761 C CA . ASN A 1 96 ? 3.920 4.018 5.151 1.00 95.94 96 ASN A CA 1
ATOM 762 C C . ASN A 1 96 ? 5.231 3.364 4.698 1.00 95.94 96 ASN A C 1
ATOM 764 O O . ASN A 1 96 ? 5.728 3.696 3.629 1.00 95.94 96 ASN A O 1
ATOM 768 N N . GLU A 1 97 ? 5.743 2.383 5.444 1.00 96.19 97 GLU A N 1
ATOM 769 C CA . GLU A 1 97 ? 6.959 1.648 5.070 1.00 96.19 97 GLU A CA 1
ATOM 770 C C . GLU A 1 97 ? 6.803 0.905 3.733 1.00 96.19 97 GLU A C 1
ATOM 772 O O . GLU A 1 97 ? 7.720 0.906 2.909 1.00 96.19 97 GLU A O 1
ATOM 777 N N . ILE A 1 98 ? 5.633 0.302 3.481 1.00 94.12 98 ILE A N 1
ATOM 778 C CA . ILE A 1 98 ? 5.311 -0.319 2.187 1.00 94.12 98 ILE A CA 1
ATOM 779 C C . ILE A 1 98 ? 5.376 0.729 1.074 1.00 94.12 98 ILE A C 1
ATOM 781 O O . ILE A 1 98 ? 6.017 0.493 0.051 1.00 94.12 98 ILE A O 1
ATOM 785 N N . MET A 1 99 ? 4.740 1.882 1.273 1.00 91.69 99 MET A N 1
ATOM 786 C CA . MET A 1 99 ? 4.714 2.965 0.292 1.00 91.69 99 MET A CA 1
ATOM 787 C C . MET A 1 99 ? 6.114 3.534 0.017 1.00 91.69 99 MET A C 1
ATOM 789 O O . MET A 1 99 ? 6.462 3.760 -1.143 1.00 91.69 99 MET A O 1
ATOM 793 N N . ASP A 1 100 ? 6.945 3.695 1.046 1.00 93.94 100 ASP A N 1
ATOM 794 C CA . ASP A 1 100 ? 8.336 4.131 0.898 1.00 93.94 100 ASP A CA 1
ATOM 795 C C . ASP A 1 100 ? 9.157 3.108 0.104 1.00 93.94 100 ASP A C 1
ATOM 797 O O . ASP A 1 100 ? 9.885 3.465 -0.825 1.00 93.94 100 ASP A O 1
ATOM 801 N N . CYS A 1 101 ? 8.983 1.817 0.397 1.00 91.44 101 CYS A N 1
ATOM 802 C CA . CYS A 1 101 ? 9.622 0.736 -0.349 1.00 91.44 101 CYS A CA 1
ATOM 803 C C . CYS A 1 101 ? 9.197 0.725 -1.828 1.00 91.44 101 CYS A C 1
ATOM 805 O O . CYS A 1 101 ? 10.049 0.597 -2.711 1.00 91.44 101 CYS A O 1
ATOM 807 N N . MET A 1 102 ? 7.902 0.900 -2.114 1.00 90.69 102 MET A N 1
ATOM 808 C CA . MET A 1 102 ? 7.387 1.008 -3.485 1.00 90.69 102 MET A CA 1
ATOM 809 C C . MET A 1 102 ? 7.978 2.208 -4.218 1.00 90.69 102 MET A C 1
ATOM 811 O O . MET A 1 102 ? 8.330 2.096 -5.391 1.00 90.69 102 MET A O 1
ATOM 815 N N . LYS A 1 103 ? 8.097 3.353 -3.540 1.00 90.19 103 LYS A N 1
ATOM 816 C CA . LYS A 1 103 ? 8.670 4.570 -4.114 1.00 90.19 103 LYS A CA 1
ATOM 817 C C . LYS A 1 103 ? 10.135 4.363 -4.492 1.00 90.19 103 LYS A C 1
ATOM 819 O O . LYS A 1 103 ? 10.497 4.611 -5.636 1.00 90.19 103 LYS A O 1
ATOM 824 N N . ILE A 1 104 ? 10.946 3.820 -3.582 1.00 91.88 104 ILE A N 1
ATOM 825 C CA . ILE A 1 104 ? 12.368 3.535 -3.835 1.00 91.88 104 ILE A CA 1
ATOM 826 C C . ILE A 1 104 ? 12.537 2.576 -5.023 1.00 91.88 104 ILE A C 1
ATOM 828 O O . ILE A 1 104 ? 13.387 2.797 -5.887 1.00 91.88 104 ILE A O 1
ATOM 832 N N . GLN A 1 105 ? 11.727 1.514 -5.088 1.00 89.12 105 GLN A N 1
ATOM 833 C CA . GLN A 1 105 ? 11.748 0.581 -6.220 1.00 89.12 105 GLN A CA 1
ATOM 834 C C . GLN A 1 105 ? 11.320 1.266 -7.521 1.00 89.12 105 GLN A C 1
ATOM 836 O O . GLN A 1 105 ? 11.978 1.101 -8.546 1.00 89.12 105 GLN A O 1
ATOM 841 N N . SER A 1 106 ? 10.276 2.093 -7.469 1.00 87.38 106 SER A N 1
ATOM 842 C CA . SER A 1 106 ? 9.784 2.828 -8.634 1.00 87.38 106 SER A CA 1
ATOM 843 C C . SER A 1 106 ? 10.822 3.802 -9.188 1.00 87.38 106 SER A C 1
ATOM 845 O O . SER A 1 106 ? 11.054 3.831 -10.396 1.00 87.38 106 SER A O 1
ATOM 847 N N . ASP A 1 107 ? 11.498 4.550 -8.317 1.00 89.44 107 ASP A N 1
ATOM 848 C CA . ASP A 1 107 ? 12.556 5.492 -8.693 1.00 89.44 107 ASP A CA 1
ATOM 849 C C . ASP A 1 107 ? 13.751 4.766 -9.336 1.00 89.44 107 ASP A C 1
ATOM 851 O O . ASP A 1 107 ? 14.344 5.243 -10.313 1.00 89.44 107 ASP A O 1
ATOM 855 N N . LYS A 1 108 ? 14.086 3.571 -8.831 1.00 90.75 108 LYS A N 1
ATOM 856 C CA . LYS A 1 108 ? 15.136 2.715 -9.394 1.00 90.75 108 LYS A CA 1
ATOM 857 C C . LYS A 1 108 ? 14.780 2.229 -10.799 1.00 90.75 108 LYS A C 1
ATOM 859 O O . LYS A 1 108 ? 15.609 2.357 -11.703 1.00 90.75 108 LYS A O 1
ATOM 864 N N . GLU A 1 109 ? 13.570 1.711 -11.002 1.00 87.31 109 GLU A N 1
ATOM 865 C CA . GLU A 1 109 ? 13.135 1.239 -12.323 1.00 87.31 109 GLU A CA 1
ATOM 866 C C . GLU A 1 109 ? 12.974 2.396 -13.318 1.00 87.31 109 GLU A C 1
ATOM 868 O O . GLU A 1 109 ? 13.404 2.287 -14.466 1.00 87.31 109 GLU A O 1
ATOM 873 N N . GLN A 1 110 ? 12.487 3.563 -12.881 1.00 86.19 110 GLN A N 1
ATOM 874 C CA . GLN A 1 110 ? 12.485 4.769 -13.716 1.00 86.19 110 GLN A CA 1
ATOM 875 C C . GLN A 1 110 ? 13.896 5.201 -14.127 1.00 86.19 110 GLN A C 1
ATOM 877 O O . GLN A 1 110 ? 14.110 5.601 -15.273 1.00 86.19 110 GLN A O 1
ATOM 882 N N . SER A 1 111 ? 14.868 5.122 -13.219 1.00 90.56 111 SER A N 1
ATOM 883 C CA . SER A 1 111 ? 16.262 5.464 -13.523 1.00 90.56 111 SER A CA 1
ATOM 884 C C . SER A 1 111 ? 16.860 4.515 -14.568 1.00 90.56 111 SER A C 1
ATOM 886 O O . SER A 1 111 ? 17.532 4.966 -15.499 1.00 90.56 111 SER A O 1
ATOM 888 N N . ARG A 1 112 ? 16.558 3.213 -14.468 1.00 89.12 112 ARG A N 1
ATOM 889 C CA . ARG A 1 112 ? 16.943 2.196 -15.462 1.00 89.12 112 ARG A CA 1
ATOM 890 C C . ARG A 1 112 ? 16.297 2.458 -16.817 1.00 89.12 112 ARG A C 1
ATOM 892 O O . ARG A 1 112 ? 17.005 2.539 -17.816 1.00 89.12 112 ARG A O 1
ATOM 899 N N . LEU A 1 113 ? 14.984 2.695 -16.840 1.00 87.38 113 LEU A N 1
ATOM 900 C CA . LEU A 1 113 ? 14.237 3.057 -18.047 1.00 87.38 113 LEU A CA 1
ATOM 901 C C . LEU A 1 113 ? 14.846 4.274 -18.750 1.00 87.38 113 LEU A C 1
ATOM 903 O O . LEU A 1 113 ? 15.096 4.227 -19.953 1.00 87.38 113 LEU A O 1
ATOM 907 N N . ARG A 1 114 ? 15.133 5.348 -18.004 1.00 88.69 114 ARG A N 1
ATOM 908 C CA . ARG A 1 114 ? 15.769 6.559 -18.547 1.00 88.69 114 ARG A CA 1
ATOM 909 C C . ARG A 1 114 ? 17.141 6.263 -19.146 1.00 88.69 114 ARG A C 1
ATOM 911 O O . ARG A 1 114 ? 17.420 6.723 -20.248 1.00 88.69 114 ARG A O 1
ATOM 918 N N . SER A 1 115 ? 17.975 5.486 -18.455 1.00 88.94 115 SER A N 1
ATOM 919 C CA . SER A 1 115 ? 19.296 5.098 -18.964 1.00 88.94 115 SER A CA 1
ATOM 920 C C . SER A 1 115 ? 19.187 4.296 -20.264 1.00 88.94 115 SER A C 1
ATOM 922 O O . SER A 1 115 ? 19.856 4.616 -21.246 1.00 88.94 115 SER A O 1
ATOM 924 N N . THR A 1 116 ? 18.298 3.303 -20.317 1.00 87.25 116 THR A N 1
ATOM 925 C CA . THR A 1 116 ? 18.105 2.467 -21.508 1.00 87.25 116 THR A CA 1
ATOM 926 C C . THR A 1 116 ? 17.525 3.258 -22.682 1.00 87.25 116 THR A C 1
ATOM 928 O O . THR A 1 116 ? 17.949 3.038 -23.814 1.00 87.25 116 THR A O 1
ATOM 931 N N . LEU A 1 117 ? 16.624 4.216 -22.432 1.00 85.50 117 LEU A N 1
ATOM 932 C CA . LEU A 1 117 ? 16.082 5.115 -23.458 1.00 85.50 117 LEU A CA 1
ATOM 933 C C . LEU A 1 117 ? 17.138 6.073 -24.023 1.00 85.50 117 LEU A C 1
ATOM 935 O O . LEU A 1 117 ? 17.199 6.242 -25.237 1.00 85.50 117 LEU A O 1
ATOM 939 N N . MET A 1 118 ? 17.990 6.657 -23.174 1.00 85.75 118 MET A N 1
ATOM 940 C CA . MET A 1 118 ? 19.089 7.529 -23.618 1.00 85.75 118 MET A CA 1
ATOM 941 C C . MET A 1 118 ? 20.099 6.791 -24.502 1.00 85.75 118 MET A C 1
ATOM 943 O O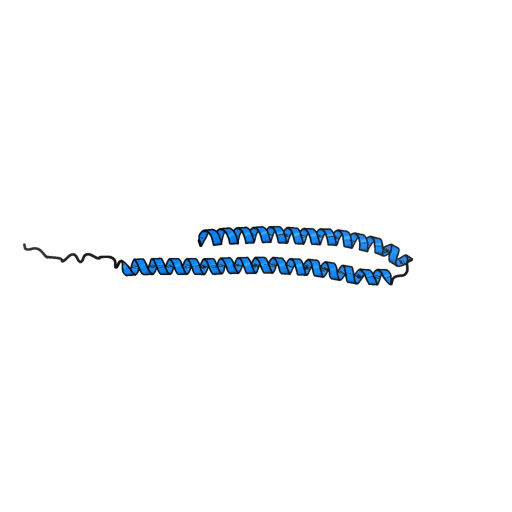 . MET A 1 118 ? 20.678 7.390 -25.394 1.00 85.75 118 MET A O 1
ATOM 947 N N . ASN A 1 119 ? 20.285 5.487 -24.288 1.00 77.12 119 ASN A N 1
ATOM 948 C CA . ASN A 1 119 ? 21.141 4.649 -25.131 1.00 77.12 119 ASN A CA 1
ATOM 949 C C . ASN A 1 119 ? 20.479 4.239 -26.464 1.00 77.12 119 ASN A C 1
ATOM 951 O O . ASN A 1 119 ? 21.109 3.553 -27.271 1.00 77.12 119 ASN A O 1
ATOM 955 N N . LEU A 1 120 ? 19.200 4.576 -26.668 1.00 73.62 120 LEU A N 1
ATOM 956 C CA . LEU A 1 120 ? 18.408 4.181 -27.835 1.00 73.62 120 LEU A CA 1
ATOM 957 C C . LEU A 1 120 ? 18.175 5.326 -28.836 1.00 73.62 120 LEU A C 1
ATOM 959 O O . LEU A 1 120 ? 17.863 5.039 -29.997 1.00 73.62 120 LEU A O 1
ATOM 963 N N . LEU A 1 121 ? 18.281 6.575 -28.365 1.00 67.62 121 LEU A N 1
ATOM 964 C CA . LEU A 1 121 ? 18.155 7.828 -29.122 1.00 67.62 121 LEU A CA 1
ATOM 965 C C . LEU A 1 121 ? 19.521 8.281 -29.650 1.00 67.62 121 LEU A C 1
ATOM 967 O O . LEU A 1 121 ? 19.545 8.761 -30.804 1.00 67.62 121 LEU A O 1
#

Organism: Artemisia annua (NCBI:txid35608)

Sequence (121 aa):
MDRENSSIKSYEPNMHEQGNVRADNMQINKREKRKEIDSYWKDLSGHIEHGKEKTSNITSKLLDIKPLLTELPASKRAHIEASYSSLCAVAKTVMNEIMDCMKIQSDKEQSRLRSTLMNLL